Protein AF-A0A612SIB1-F1 (afdb_monomer)

Radius of gyration: 14.33 Å; Cα contacts (8 Å, |Δi|>4): 135; chains: 1; bounding box: 34×28×40 Å

Sequence (89 aa):
MNNIKMITLFHPHDKTPFMICIVSKVEDTEHGLKLTLENGNNICVNNYSHYLLSDSVSRCDKDRLKNIYIRLVSELTQMSEETIKSQML

Structure (mmCIF, N/CA/C/O backbone):
data_AF-A0A612SIB1-F1
#
_entry.id   AF-A0A612SIB1-F1
#
loop_
_atom_site.group_PDB
_atom_site.id
_atom_site.type_symbol
_atom_site.label_atom_id
_atom_site.label_alt_id
_atom_site.label_comp_id
_atom_site.label_asym_id
_atom_site.label_entity_id
_atom_site.label_seq_id
_atom_site.pdbx_PDB_ins_code
_atom_site.Cartn_x
_atom_site.Cartn_y
_atom_site.Cartn_z
_atom_site.occupancy
_atom_site.B_iso_or_equiv
_atom_site.auth_seq_id
_atom_site.auth_comp_id
_atom_site.auth_asym_id
_atom_site.auth_atom_id
_atom_site.pdbx_PDB_model_num
ATOM 1 N N . MET A 1 1 ? -9.315 -14.644 -8.396 1.00 50.09 1 MET A N 1
ATOM 2 C CA . MET A 1 1 ? -8.616 -14.306 -7.138 1.00 50.09 1 MET A CA 1
ATOM 3 C C . MET A 1 1 ? -8.070 -12.903 -7.321 1.00 50.09 1 MET A C 1
ATOM 5 O O . MET A 1 1 ? -7.369 -12.688 -8.302 1.00 50.09 1 MET A O 1
ATOM 9 N N . ASN A 1 2 ? -8.482 -11.932 -6.506 1.00 61.34 2 ASN A N 1
ATOM 10 C CA . ASN A 1 2 ? -8.006 -10.560 -6.681 1.00 61.34 2 ASN A CA 1
ATOM 11 C C . ASN A 1 2 ? -6.514 -10.516 -6.328 1.00 61.34 2 ASN A C 1
ATOM 13 O O . ASN A 1 2 ? -6.151 -10.844 -5.202 1.00 61.34 2 ASN A O 1
ATOM 17 N N . ASN A 1 3 ? -5.661 -10.114 -7.273 1.00 73.56 3 ASN A N 1
ATOM 18 C CA . ASN A 1 3 ? -4.214 -9.933 -7.078 1.00 73.56 3 ASN A CA 1
ATOM 19 C C . ASN A 1 3 ? -3.908 -8.658 -6.272 1.00 73.56 3 ASN A C 1
ATOM 21 O O . ASN A 1 3 ? -3.017 -7.886 -6.610 1.00 73.56 3 ASN A O 1
ATOM 25 N N . ILE A 1 4 ? -4.681 -8.414 -5.217 1.00 84.56 4 ILE A N 1
ATOM 26 C CA . ILE A 1 4 ? -4.470 -7.283 -4.328 1.00 84.56 4 ILE A CA 1
ATOM 27 C C . ILE A 1 4 ? -3.249 -7.596 -3.470 1.00 84.56 4 ILE A C 1
ATOM 29 O O . ILE A 1 4 ? -3.196 -8.643 -2.829 1.00 84.56 4 ILE A O 1
ATOM 33 N N . LYS A 1 5 ? -2.268 -6.701 -3.472 1.00 88.00 5 LYS A N 1
ATOM 34 C CA . LYS A 1 5 ? -0.999 -6.826 -2.756 1.00 88.00 5 LYS A CA 1
ATOM 35 C C . LYS A 1 5 ? -0.714 -5.549 -1.979 1.00 88.00 5 LYS A C 1
ATOM 37 O O . LYS A 1 5 ? -1.253 -4.490 -2.288 1.00 88.00 5 LYS A O 1
ATOM 42 N N . MET A 1 6 ? 0.132 -5.645 -0.967 1.00 88.62 6 MET A N 1
ATOM 43 C CA . MET A 1 6 ? 0.693 -4.496 -0.277 1.00 88.62 6 MET A CA 1
ATOM 44 C C . MET A 1 6 ? 2.002 -4.130 -0.963 1.00 88.62 6 MET A C 1
ATOM 46 O O . MET A 1 6 ? 2.826 -5.007 -1.219 1.00 88.62 6 MET A O 1
ATOM 50 N N . ILE A 1 7 ? 2.197 -2.849 -1.244 1.00 90.00 7 ILE A N 1
ATOM 51 C CA . ILE A 1 7 ? 3.477 -2.314 -1.690 1.00 90.00 7 ILE A CA 1
ATOM 52 C C . ILE A 1 7 ? 4.017 -1.340 -0.647 1.00 90.00 7 ILE A C 1
ATOM 54 O O . ILE A 1 7 ? 3.280 -0.500 -0.130 1.00 90.00 7 ILE A O 1
ATOM 58 N N . THR A 1 8 ? 5.309 -1.457 -0.363 1.00 90.69 8 THR A N 1
ATOM 59 C CA . THR A 1 8 ? 6.070 -0.548 0.493 1.00 90.69 8 THR A CA 1
ATOM 60 C C . THR A 1 8 ? 7.150 0.115 -0.345 1.00 90.69 8 THR A C 1
ATOM 62 O O . THR A 1 8 ? 7.998 -0.579 -0.900 1.00 90.69 8 THR A O 1
ATOM 65 N N . LEU A 1 9 ? 7.126 1.441 -0.432 1.00 92.12 9 LEU A N 1
ATOM 66 C CA . LEU A 1 9 ? 8.071 2.258 -1.189 1.00 92.12 9 LEU A CA 1
ATOM 67 C C . LEU A 1 9 ? 9.041 2.979 -0.253 1.00 92.12 9 LEU A C 1
ATOM 69 O O . LEU A 1 9 ? 8.640 3.555 0.765 1.00 92.12 9 LEU A O 1
ATOM 73 N N . PHE A 1 10 ? 10.313 2.989 -0.648 1.00 90.12 10 PHE A N 1
ATOM 74 C CA . PHE A 1 10 ? 11.409 3.597 0.102 1.00 90.12 10 PHE A CA 1
ATOM 75 C C . PHE A 1 10 ? 11.989 4.797 -0.638 1.00 90.12 10 PHE A C 1
ATOM 77 O O . PHE A 1 10 ? 12.132 4.792 -1.868 1.00 90.12 10 PHE A O 1
ATOM 84 N N . HIS A 1 11 ? 12.317 5.840 0.123 1.00 86.81 11 HIS A N 1
ATOM 85 C CA . HIS A 1 11 ? 12.873 7.061 -0.441 1.00 86.81 11 HIS A CA 1
ATOM 86 C C . HIS A 1 11 ? 14.301 6.779 -0.948 1.00 86.81 11 HIS A C 1
ATOM 88 O O . HIS A 1 11 ? 14.991 5.925 -0.388 1.00 86.81 11 HIS A O 1
ATOM 94 N N . PRO A 1 12 ? 14.799 7.464 -1.993 1.00 81.25 12 PRO A N 1
ATOM 95 C CA . PRO A 1 12 ? 16.131 7.186 -2.531 1.00 81.25 12 PRO A CA 1
ATOM 96 C C . PRO A 1 12 ? 17.285 7.283 -1.529 1.00 81.25 12 PRO A C 1
ATOM 98 O O . PRO A 1 12 ? 18.287 6.585 -1.662 1.00 81.25 12 PRO A O 1
ATOM 101 N N . HIS A 1 13 ? 17.129 8.131 -0.515 1.00 81.69 13 HIS A N 1
ATOM 102 C CA . HIS A 1 13 ? 18.176 8.453 0.458 1.00 81.69 13 HIS A CA 1
ATOM 103 C C . HIS A 1 13 ? 17.833 8.045 1.893 1.00 81.69 13 HIS A C 1
ATOM 105 O O . HIS A 1 13 ? 18.582 8.374 2.809 1.00 81.69 13 HIS A O 1
ATOM 111 N N . ASP A 1 14 ? 16.715 7.348 2.098 1.00 77.81 14 ASP A N 1
ATOM 112 C CA . ASP A 1 14 ? 16.264 6.936 3.425 1.00 77.81 14 ASP A CA 1
ATOM 113 C C . ASP A 1 14 ? 15.898 5.449 3.414 1.00 77.81 14 ASP A C 1
ATOM 115 O O . ASP A 1 14 ? 15.350 4.924 2.445 1.00 77.81 14 ASP A O 1
ATOM 119 N N . LYS A 1 15 ? 16.208 4.762 4.511 1.00 78.00 15 LYS A N 1
ATOM 120 C CA . LYS A 1 15 ? 15.774 3.379 4.745 1.00 78.00 15 LYS A CA 1
ATOM 121 C C . LYS A 1 15 ? 14.344 3.317 5.282 1.00 78.00 15 LYS A C 1
ATOM 123 O O . LYS A 1 15 ? 13.791 2.228 5.411 1.00 78.00 15 LYS A O 1
ATOM 128 N N . THR A 1 16 ? 13.754 4.462 5.603 1.00 81.06 16 THR A N 1
ATOM 129 C CA . THR A 1 16 ? 12.396 4.574 6.121 1.00 81.06 16 THR A CA 1
ATOM 130 C C . THR A 1 16 ? 11.379 4.483 4.977 1.00 81.06 16 THR A C 1
ATOM 132 O O . THR A 1 16 ? 11.513 5.198 3.976 1.00 81.06 16 THR A O 1
ATOM 135 N N . PRO A 1 17 ? 10.349 3.621 5.091 1.00 83.56 17 PRO A N 1
ATOM 136 C CA . PRO A 1 17 ? 9.221 3.633 4.169 1.00 83.56 17 PRO A CA 1
ATOM 137 C C . PRO A 1 17 ? 8.558 5.009 4.140 1.00 83.56 17 PRO A C 1
ATOM 139 O O . PRO A 1 17 ? 8.209 5.537 5.193 1.00 83.56 17 PRO A O 1
ATOM 142 N N . PHE A 1 18 ? 8.325 5.568 2.953 1.00 85.31 18 PHE A N 1
ATOM 143 C CA . PHE A 1 18 ? 7.564 6.820 2.824 1.00 85.31 18 PHE A CA 1
ATOM 144 C C . PHE A 1 18 ? 6.127 6.586 2.348 1.00 85.31 18 PHE A C 1
ATOM 146 O O . PHE A 1 18 ? 5.265 7.441 2.538 1.00 85.31 18 PHE A O 1
ATOM 153 N N . MET A 1 19 ? 5.852 5.431 1.735 1.00 86.94 19 MET A N 1
ATOM 154 C CA . MET A 1 19 ? 4.509 5.044 1.317 1.00 86.94 19 MET A CA 1
ATOM 155 C C . MET A 1 19 ? 4.313 3.541 1.499 1.00 86.94 19 MET A C 1
ATOM 157 O O . MET A 1 19 ? 5.121 2.740 1.037 1.00 86.94 19 MET A O 1
ATOM 161 N N . ILE A 1 20 ? 3.216 3.165 2.153 1.00 87.50 20 ILE A N 1
ATOM 162 C CA . ILE A 1 20 ? 2.734 1.786 2.245 1.00 87.50 20 ILE A CA 1
ATOM 163 C C . ILE A 1 20 ? 1.280 1.805 1.787 1.00 87.50 20 ILE A C 1
ATOM 165 O O . ILE A 1 20 ? 0.469 2.527 2.367 1.00 87.50 20 ILE A O 1
ATOM 169 N N . CYS A 1 21 ? 0.936 1.056 0.741 1.00 85.38 21 CYS 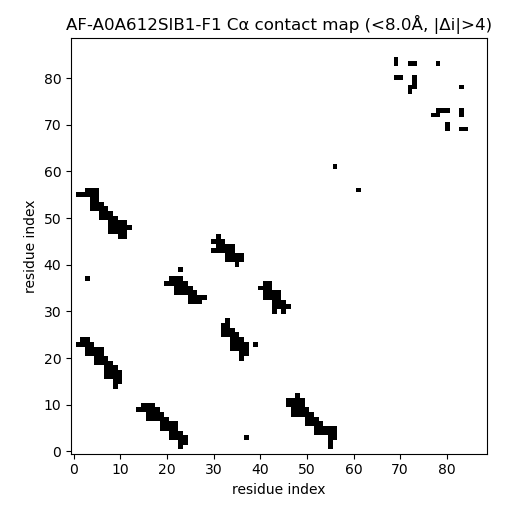A N 1
ATOM 170 C CA . CYS A 1 21 ? -0.428 1.048 0.219 1.00 85.38 21 CYS A CA 1
ATOM 171 C C . CYS A 1 21 ? -0.849 -0.307 -0.352 1.00 85.38 21 CYS A C 1
ATOM 173 O O . CYS A 1 21 ? -0.038 -1.196 -0.607 1.00 85.38 21 CYS A O 1
ATOM 175 N N . ILE A 1 22 ? -2.162 -0.465 -0.517 1.00 88.31 22 ILE A N 1
ATOM 176 C CA . ILE A 1 22 ? -2.777 -1.646 -1.114 1.00 88.31 22 ILE A CA 1
ATOM 177 C C . ILE A 1 22 ? -3.015 -1.369 -2.597 1.00 88.31 22 ILE A C 1
ATOM 179 O O . ILE A 1 22 ? -3.719 -0.424 -2.960 1.00 88.31 22 ILE A O 1
ATOM 183 N N . VAL A 1 23 ? -2.461 -2.227 -3.445 1.00 91.00 23 VAL A N 1
ATOM 184 C CA . VAL A 1 23 ? -2.499 -2.105 -4.901 1.00 91.00 23 VAL A CA 1
ATOM 185 C C . VAL A 1 23 ? -3.094 -3.354 -5.529 1.00 91.00 23 VAL A C 1
ATOM 187 O O . VAL A 1 23 ? -2.849 -4.473 -5.089 1.00 91.00 23 VAL A O 1
ATOM 190 N N . SER A 1 24 ? -3.893 -3.166 -6.570 1.00 91.56 24 SER A N 1
ATOM 191 C CA . SER A 1 24 ? -4.408 -4.237 -7.425 1.00 91.56 24 SER A CA 1
ATOM 192 C C . SER A 1 24 ? -3.487 -4.514 -8.616 1.00 91.56 24 SER A C 1
ATOM 194 O O . SER A 1 24 ? -3.507 -5.615 -9.168 1.00 91.56 24 SER A O 1
ATOM 196 N N . LYS A 1 25 ? -2.666 -3.528 -9.004 1.00 92.25 25 LYS A N 1
ATOM 197 C CA . LYS A 1 25 ? -1.702 -3.630 -10.101 1.00 92.25 25 LYS A CA 1
ATOM 198 C C . LYS A 1 25 ? -0.496 -2.726 -9.854 1.00 92.25 25 LYS A C 1
ATOM 200 O O . LYS A 1 25 ? -0.638 -1.627 -9.321 1.00 92.25 25 LYS A O 1
ATOM 205 N N . VAL A 1 26 ? 0.668 -3.195 -10.287 1.00 92.38 26 VAL A N 1
ATOM 206 C CA . VAL A 1 26 ? 1.929 -2.450 -10.315 1.00 92.38 26 VAL A CA 1
ATOM 207 C C . VAL A 1 26 ? 2.472 -2.542 -11.736 1.00 92.38 26 VAL A C 1
ATOM 209 O O . VAL A 1 26 ? 2.552 -3.642 -12.283 1.00 92.38 26 VAL A O 1
ATOM 212 N N . GLU A 1 27 ? 2.782 -1.404 -12.346 1.00 94.19 27 GLU A N 1
ATOM 213 C CA . GLU A 1 27 ? 3.310 -1.312 -13.707 1.00 94.19 27 GLU A CA 1
ATOM 214 C C . GLU A 1 27 ? 4.544 -0.407 -13.716 1.00 94.19 27 GLU A C 1
ATOM 216 O O . GLU A 1 27 ? 4.465 0.752 -13.305 1.00 94.19 27 GLU A O 1
ATOM 221 N N . ASP A 1 28 ? 5.671 -0.915 -14.213 1.00 91.69 28 ASP A N 1
ATOM 222 C CA . ASP A 1 28 ? 6.828 -0.080 -14.524 1.00 91.69 28 ASP A CA 1
ATOM 223 C C . ASP A 1 28 ? 6.564 0.691 -15.819 1.00 91.69 28 ASP A C 1
ATOM 225 O O . ASP A 1 28 ? 6.189 0.123 -16.848 1.00 91.69 28 ASP A O 1
ATOM 229 N N . THR A 1 29 ? 6.738 2.005 -15.762 1.00 91.94 29 THR A N 1
ATOM 230 C CA . THR A 1 29 ? 6.579 2.915 -16.897 1.00 91.94 29 THR A CA 1
ATOM 231 C C . THR A 1 29 ? 7.863 3.708 -17.097 1.00 91.94 29 THR A C 1
ATOM 233 O O . THR A 1 29 ? 8.684 3.824 -16.189 1.00 91.94 29 THR A O 1
ATOM 236 N N . GLU A 1 30 ? 8.019 4.325 -18.267 1.00 90.62 30 GLU A N 1
ATOM 237 C CA . GLU A 1 30 ? 9.164 5.203 -18.550 1.00 90.62 30 GLU A CA 1
ATOM 238 C C . GLU A 1 30 ? 9.275 6.390 -17.567 1.00 90.62 30 GLU A C 1
ATOM 240 O O . GLU A 1 30 ? 10.359 6.923 -17.352 1.00 90.62 30 GLU A O 1
ATOM 245 N N . HIS A 1 31 ? 8.164 6.767 -16.924 1.00 85.06 31 HIS A N 1
ATOM 246 C CA . HIS A 1 31 ? 8.078 7.870 -15.966 1.00 85.06 31 HIS A CA 1
ATOM 247 C C . HIS A 1 31 ? 8.149 7.411 -14.499 1.00 85.06 31 HIS A C 1
ATOM 249 O O . HIS A 1 31 ? 7.970 8.232 -13.601 1.00 85.06 31 HIS A O 1
ATOM 255 N N . GLY A 1 32 ? 8.374 6.120 -14.236 1.00 90.69 32 GLY A N 1
ATOM 256 C CA . GLY A 1 32 ? 8.396 5.538 -12.893 1.00 90.69 32 GLY A CA 1
ATOM 257 C C . GLY A 1 32 ? 7.320 4.474 -12.680 1.00 90.69 32 GLY A C 1
ATOM 258 O O . GLY A 1 32 ? 6.845 3.841 -13.620 1.00 90.69 32 GLY A O 1
ATOM 259 N N . LEU A 1 33 ? 6.930 4.264 -11.427 1.00 94.00 33 LEU A N 1
ATOM 260 C CA . LEU A 1 33 ? 6.021 3.201 -11.021 1.00 94.00 33 LEU A CA 1
ATOM 261 C C . LEU A 1 33 ? 4.570 3.682 -11.042 1.00 94.00 33 LEU A C 1
ATOM 263 O O . LEU A 1 33 ? 4.200 4.597 -10.304 1.00 94.00 33 LEU A O 1
ATOM 267 N N . LYS A 1 34 ? 3.728 3.045 -11.851 1.00 95.31 34 LYS A N 1
ATOM 268 C CA . LYS A 1 34 ? 2.284 3.267 -11.844 1.00 95.31 34 LYS A CA 1
ATOM 269 C C . LYS A 1 34 ? 1.610 2.215 -10.968 1.00 95.31 34 LYS A C 1
ATOM 271 O O . LYS A 1 34 ? 1.713 1.013 -11.203 1.00 95.31 34 LYS A O 1
ATOM 276 N N . LEU A 1 35 ? 0.893 2.689 -9.960 1.00 94.19 35 LEU A N 1
ATOM 277 C CA . LEU A 1 35 ? 0.174 1.888 -8.983 1.00 94.19 35 LEU A CA 1
ATOM 278 C C . LEU A 1 35 ? -1.324 2.045 -9.203 1.00 94.19 35 LEU A C 1
ATOM 280 O O . LEU A 1 35 ? -1.847 3.152 -9.084 1.00 94.19 35 LEU A O 1
ATOM 284 N N . THR A 1 36 ? -2.022 0.947 -9.474 1.00 94.56 36 THR A N 1
ATOM 285 C CA . THR A 1 36 ? -3.487 0.925 -9.428 1.00 94.56 36 THR A CA 1
ATOM 286 C C . THR A 1 36 ? -3.910 0.498 -8.033 1.00 94.56 36 THR A C 1
ATOM 288 O O . THR A 1 36 ? -3.601 -0.609 -7.589 1.00 94.56 36 THR A O 1
ATOM 291 N N . LEU A 1 37 ? -4.608 1.378 -7.326 1.00 90.44 37 LEU A N 1
ATOM 292 C CA . LEU A 1 37 ? -5.151 1.123 -5.998 1.00 90.44 37 LEU A CA 1
ATOM 293 C C . LEU A 1 37 ? -6.307 0.117 -6.059 1.00 90.44 37 LEU A C 1
ATOM 295 O O . LEU A 1 37 ? -6.842 -0.199 -7.123 1.00 90.44 37 LEU A O 1
ATOM 299 N N . GLU A 1 38 ? -6.729 -0.385 -4.899 1.00 84.75 38 GLU A N 1
ATOM 300 C CA . GLU A 1 38 ? -7.892 -1.277 -4.825 1.00 84.75 38 GLU A CA 1
ATOM 301 C C . GLU A 1 38 ? -9.180 -0.628 -5.365 1.00 84.75 38 GLU A C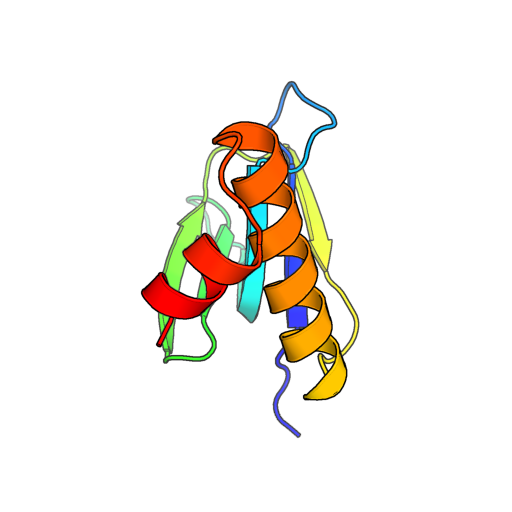 1
ATOM 303 O O . GLU A 1 38 ? -9.988 -1.298 -6.001 1.00 84.75 38 GLU A O 1
ATOM 308 N N . ASN A 1 39 ? -9.359 0.677 -5.161 1.00 86.12 39 ASN A N 1
ATOM 309 C CA . ASN A 1 39 ? -10.531 1.415 -5.641 1.00 86.12 39 ASN A CA 1
ATOM 310 C C . ASN A 1 39 ? -10.474 1.774 -7.141 1.00 86.12 39 ASN A C 1
ATOM 312 O O . ASN A 1 39 ? -11.346 2.489 -7.623 1.00 86.12 39 ASN A O 1
ATOM 316 N N . GLY A 1 40 ? -9.454 1.311 -7.873 1.00 89.06 40 GLY A N 1
ATOM 317 C CA . GLY A 1 40 ? -9.269 1.579 -9.302 1.00 89.06 40 GLY A CA 1
ATOM 318 C C . GLY A 1 40 ? -8.569 2.903 -9.628 1.00 89.06 40 GLY A C 1
ATOM 319 O O . GLY A 1 40 ? -8.213 3.123 -10.787 1.00 89.06 40 GLY A O 1
ATOM 320 N N . ASN A 1 41 ? -8.315 3.763 -8.636 1.00 93.12 41 ASN A N 1
ATOM 321 C CA . ASN A 1 41 ? -7.538 4.985 -8.843 1.00 93.12 41 ASN A CA 1
ATOM 322 C C . ASN A 1 41 ? -6.070 4.657 -9.125 1.00 93.12 41 ASN A C 1
ATOM 324 O O . ASN A 1 41 ? -5.543 3.656 -8.642 1.00 93.12 41 ASN A O 1
ATOM 328 N N . ASN A 1 42 ? -5.395 5.530 -9.873 1.00 93.81 42 ASN A N 1
ATOM 329 C CA . ASN A 1 42 ? -3.987 5.360 -10.217 1.00 93.81 42 ASN A CA 1
ATOM 330 C C . ASN A 1 42 ? -3.120 6.430 -9.550 1.00 93.81 42 ASN A C 1
ATOM 332 O O . ASN A 1 42 ? -3.493 7.601 -9.523 1.00 93.81 42 ASN A O 1
ATOM 336 N N . ILE A 1 43 ? -1.950 6.023 -9.064 1.00 92.94 43 ILE A N 1
ATOM 337 C CA . ILE A 1 43 ? -0.894 6.905 -8.560 1.00 92.94 43 ILE A CA 1
ATOM 338 C C . ILE A 1 43 ? 0.382 6.609 -9.348 1.00 92.94 43 ILE A C 1
ATOM 340 O O . ILE A 1 43 ? 0.716 5.445 -9.556 1.00 92.94 43 ILE A O 1
ATOM 344 N N . CYS A 1 44 ? 1.104 7.647 -9.763 1.00 93.00 44 CYS A N 1
ATOM 345 C CA . CYS A 1 44 ? 2.420 7.512 -10.385 1.00 93.00 44 CYS A CA 1
ATOM 346 C C . CYS A 1 44 ? 3.503 7.984 -9.409 1.00 93.00 44 CYS A C 1
ATOM 348 O O . CYS A 1 44 ? 3.402 9.081 -8.860 1.00 93.00 44 CYS A O 1
ATOM 350 N N . VAL A 1 45 ? 4.533 7.165 -9.202 1.00 90.88 45 VAL A N 1
ATOM 351 C CA . VAL A 1 45 ? 5.644 7.428 -8.280 1.00 90.88 45 VAL A CA 1
ATOM 352 C C . VAL A 1 45 ? 6.962 7.342 -9.042 1.00 90.88 45 VAL A C 1
ATOM 354 O O . VAL A 1 45 ? 7.319 6.289 -9.557 1.00 90.88 45 VAL A O 1
ATOM 357 N N . ASN A 1 46 ? 7.703 8.445 -9.097 1.00 90.00 46 ASN A N 1
ATOM 358 C CA . ASN A 1 46 ? 8.946 8.556 -9.869 1.00 90.00 46 ASN A CA 1
ATOM 359 C C . ASN A 1 46 ? 10.209 8.727 -9.008 1.00 90.00 46 ASN A C 1
ATOM 361 O O . ASN A 1 46 ? 11.306 8.468 -9.486 1.00 90.00 46 ASN A O 1
ATOM 365 N N . ASN A 1 47 ? 10.069 9.123 -7.742 1.00 86.69 47 ASN A N 1
ATOM 366 C CA . ASN A 1 47 ? 11.185 9.391 -6.835 1.00 86.69 47 ASN A CA 1
ATOM 367 C C . ASN A 1 47 ? 11.274 8.332 -5.723 1.00 86.69 47 ASN A C 1
ATOM 369 O O . ASN A 1 47 ? 11.027 8.618 -4.552 1.00 86.69 47 ASN A O 1
ATOM 373 N N . TYR A 1 48 ? 11.577 7.089 -6.097 1.00 89.75 48 TYR A N 1
ATOM 374 C CA . TYR A 1 48 ? 11.761 5.966 -5.171 1.00 89.75 48 TYR A CA 1
ATOM 375 C C . TYR A 1 48 ? 13.076 5.233 -5.483 1.00 89.75 48 TYR A C 1
ATOM 377 O O . TYR A 1 48 ? 13.532 5.260 -6.624 1.00 89.75 48 TYR A O 1
ATOM 385 N N . SER A 1 49 ? 13.709 4.597 -4.489 1.00 89.25 49 SER A N 1
ATOM 386 C CA . SER A 1 49 ? 14.878 3.727 -4.745 1.00 89.25 49 SER A CA 1
ATOM 387 C C . SER A 1 49 ? 14.464 2.301 -5.068 1.00 89.25 49 SER A C 1
ATOM 389 O O . SER A 1 49 ? 14.935 1.705 -6.029 1.00 89.25 49 SER A O 1
ATOM 391 N N . HIS A 1 50 ? 13.625 1.731 -4.211 1.00 89.88 50 HIS A N 1
ATOM 392 C CA . HIS A 1 50 ? 13.178 0.352 -4.298 1.00 89.88 50 HIS A CA 1
ATOM 393 C C . HIS A 1 50 ? 11.812 0.200 -3.634 1.00 89.88 50 HIS A C 1
ATOM 395 O O . HIS A 1 50 ? 11.361 1.070 -2.879 1.00 89.88 50 HIS A O 1
ATOM 401 N N . TYR A 1 51 ? 11.156 -0.920 -3.926 1.00 91.62 51 TYR A N 1
ATOM 402 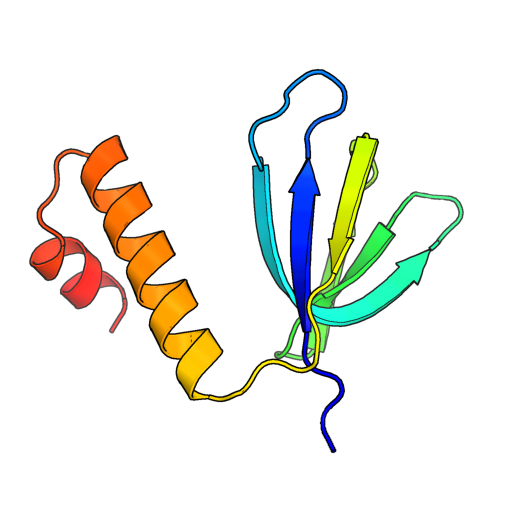C CA . TYR A 1 51 ? 9.907 -1.299 -3.290 1.00 91.62 51 TYR A CA 1
ATOM 403 C C . TYR A 1 51 ? 9.921 -2.761 -2.858 1.00 91.62 51 TYR A C 1
ATOM 405 O O . TYR A 1 51 ? 10.622 -3.595 -3.430 1.00 91.62 51 TYR A O 1
ATOM 413 N N . LEU A 1 52 ? 9.111 -3.065 -1.849 1.00 90.06 52 LEU A N 1
ATOM 414 C CA . LEU A 1 52 ? 8.781 -4.425 -1.443 1.00 90.06 52 LEU A CA 1
ATOM 415 C C . LEU A 1 52 ? 7.313 -4.679 -1.762 1.00 90.06 52 LEU A C 1
ATOM 417 O O . LEU A 1 52 ? 6.458 -3.864 -1.420 1.00 90.06 52 LEU A O 1
ATOM 421 N N . LEU A 1 53 ? 7.029 -5.805 -2.410 1.00 89.50 53 LEU A N 1
ATOM 422 C CA . LEU A 1 53 ? 5.676 -6.230 -2.741 1.00 89.50 53 LEU A CA 1
ATOM 423 C C . LEU A 1 53 ? 5.343 -7.488 -1.940 1.00 89.50 53 LEU A C 1
ATOM 425 O O . LEU A 1 53 ? 6.098 -8.458 -1.975 1.00 89.50 53 LEU A O 1
ATOM 429 N N . SER A 1 54 ? 4.227 -7.476 -1.218 1.00 85.25 54 SER A N 1
ATOM 430 C CA . SER A 1 54 ? 3.773 -8.643 -0.467 1.00 85.25 54 SER A CA 1
ATOM 431 C C . SER A 1 54 ? 3.171 -9.711 -1.381 1.00 85.25 54 SER A C 1
ATOM 433 O O . SER A 1 54 ? 2.802 -9.459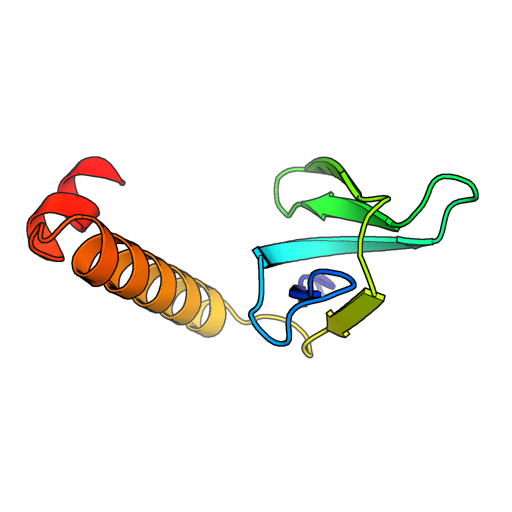 -2.535 1.00 85.25 54 SER A O 1
ATOM 435 N N . ASP A 1 55 ? 2.952 -10.892 -0.810 1.00 82.00 55 ASP A N 1
ATOM 436 C CA . ASP A 1 55 ? 1.972 -11.838 -1.339 1.00 82.00 55 ASP A CA 1
ATOM 437 C C . ASP A 1 55 ? 0.548 -11.258 -1.284 1.00 82.00 55 ASP A C 1
ATOM 439 O O . ASP A 1 55 ? 0.319 -10.146 -0.794 1.00 82.00 55 ASP A O 1
ATOM 443 N N . SER A 1 56 ? -0.426 -11.983 -1.841 1.00 79.19 56 SER A N 1
ATOM 444 C CA . SER A 1 56 ? -1.816 -11.524 -1.889 1.00 79.19 56 SER A CA 1
ATOM 445 C C . SER A 1 56 ? -2.340 -11.160 -0.496 1.00 79.19 56 SER A C 1
ATOM 447 O O . SER A 1 56 ? -2.269 -11.969 0.427 1.00 79.19 56 SER A O 1
ATOM 449 N N . VAL A 1 57 ? -2.905 -9.964 -0.369 1.00 72.81 57 VAL A N 1
ATOM 450 C CA . VAL A 1 57 ? -3.432 -9.406 0.878 1.00 72.81 57 VAL A CA 1
ATOM 451 C C . VAL A 1 57 ? -4.777 -10.049 1.191 1.00 72.81 57 VAL A C 1
ATOM 453 O O . VAL A 1 57 ? -5.737 -9.937 0.423 1.00 72.81 57 VAL A O 1
ATOM 456 N N . 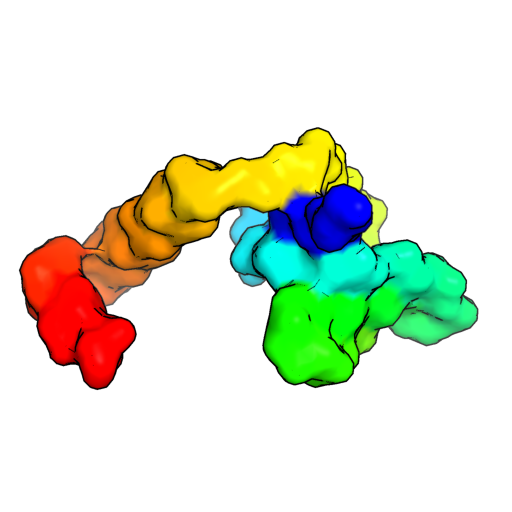SER A 1 58 ? -4.866 -10.702 2.347 1.00 73.25 58 SER A N 1
ATOM 457 C CA . SER A 1 58 ? -6.139 -11.156 2.901 1.00 73.25 58 SER A CA 1
ATOM 458 C C . SER A 1 58 ? -6.900 -9.991 3.545 1.00 73.25 58 SER A C 1
ATOM 460 O O . SER A 1 58 ? -6.344 -8.931 3.829 1.00 73.25 58 SER A O 1
ATOM 462 N N . ARG A 1 59 ? -8.190 -10.179 3.851 1.00 68.00 59 ARG A N 1
ATOM 463 C CA . ARG A 1 59 ? -8.957 -9.179 4.618 1.00 68.00 59 ARG A CA 1
ATOM 464 C C . ARG A 1 59 ? -8.316 -8.888 5.985 1.00 68.00 59 ARG A C 1
ATOM 466 O O . ARG A 1 59 ? -8.293 -7.736 6.397 1.00 68.00 59 ARG A O 1
ATOM 473 N N . CYS A 1 60 ? -7.735 -9.905 6.625 1.00 66.56 60 CYS A N 1
ATOM 474 C CA . CYS A 1 60 ? -7.012 -9.768 7.891 1.00 66.56 60 CYS A CA 1
ATOM 475 C C . CYS A 1 60 ? -5.791 -8.841 7.752 1.00 66.56 60 CYS A C 1
ATOM 477 O O . CYS A 1 60 ? -5.520 -8.019 8.625 1.00 66.56 60 CYS A O 1
ATOM 479 N N . ASP A 1 61 ? -5.093 -8.897 6.616 1.00 71.94 61 ASP A N 1
ATOM 480 C CA . ASP A 1 61 ? -3.944 -8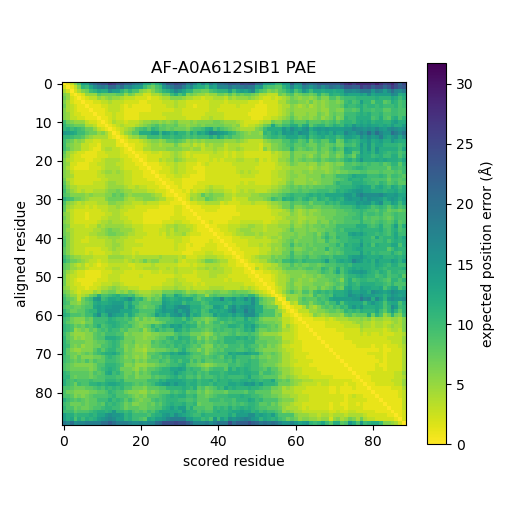.027 6.348 1.00 71.94 61 ASP A CA 1
ATOM 481 C C . ASP A 1 61 ? -4.351 -6.557 6.165 1.00 71.94 61 ASP A C 1
ATOM 483 O O . ASP A 1 61 ? -3.577 -5.661 6.504 1.00 71.94 61 ASP A O 1
ATOM 487 N N . LYS A 1 62 ? -5.588 -6.288 5.721 1.00 75.94 62 LYS A N 1
ATOM 488 C CA . LYS A 1 62 ? -6.126 -4.920 5.648 1.00 75.94 62 LYS A CA 1
ATOM 489 C C . LYS A 1 62 ? -6.369 -4.313 7.025 1.00 75.94 62 LYS A C 1
ATOM 491 O O . LYS A 1 62 ? -5.991 -3.167 7.254 1.00 75.94 62 LYS A O 1
ATOM 496 N N . ASP A 1 63 ? -6.964 -5.071 7.945 1.00 81.88 63 ASP A N 1
ATOM 497 C CA . ASP A 1 63 ? -7.198 -4.598 9.314 1.00 81.88 63 ASP A CA 1
ATOM 498 C C . ASP A 1 63 ? -5.870 -4.386 10.052 1.00 81.88 63 ASP A C 1
ATOM 500 O O . ASP A 1 63 ? -5.692 -3.391 10.757 1.00 81.88 63 ASP A O 1
ATOM 504 N N . ARG A 1 64 ? -4.884 -5.264 9.817 1.00 79.94 64 ARG A N 1
ATOM 505 C CA . ARG A 1 64 ? -3.513 -5.083 10.319 1.00 79.94 64 ARG A CA 1
ATOM 506 C C . ARG A 1 64 ? -2.879 -3.797 9.793 1.00 79.94 64 ARG A C 1
ATOM 508 O O . ARG A 1 64 ? -2.310 -3.052 10.584 1.00 79.94 64 ARG A O 1
ATOM 515 N N . LEU A 1 65 ? -3.005 -3.510 8.497 1.00 79.38 65 LEU A N 1
ATOM 516 C CA . LEU A 1 65 ? -2.526 -2.256 7.909 1.00 79.38 65 LEU A CA 1
ATOM 517 C C . LEU A 1 65 ? -3.219 -1.034 8.506 1.00 79.38 65 LEU A C 1
ATOM 519 O O . LEU A 1 65 ? -2.547 -0.066 8.857 1.00 79.38 65 LEU A O 1
ATOM 523 N N . LYS A 1 66 ? -4.545 -1.090 8.661 1.00 83.75 66 LYS A N 1
ATOM 524 C CA . LYS A 1 66 ? -5.311 -0.017 9.298 1.00 83.75 66 LYS A CA 1
ATOM 525 C C . LYS A 1 66 ? -4.793 0.246 10.714 1.00 83.75 66 LYS A C 1
ATOM 527 O O . LYS A 1 66 ? -4.568 1.397 11.066 1.00 83.75 66 LYS A O 1
ATOM 532 N N . ASN A 1 67 ? -4.521 -0.804 11.487 1.00 87.50 67 ASN A N 1
ATOM 533 C CA . ASN A 1 67 ? -3.969 -0.681 12.836 1.00 87.50 67 ASN A CA 1
ATOM 534 C C . ASN A 1 67 ? -2.539 -0.117 12.850 1.00 87.50 67 ASN A C 1
ATOM 536 O O . ASN A 1 67 ? -2.243 0.732 13.684 1.00 87.50 67 ASN A O 1
ATOM 540 N N . ILE A 1 68 ? -1.669 -0.533 11.921 1.00 84.56 68 ILE A N 1
ATOM 541 C CA . ILE A 1 68 ? -0.316 0.038 11.780 1.00 84.56 68 ILE A CA 1
ATOM 542 C C . ILE A 1 68 ? -0.402 1.532 11.459 1.00 84.56 68 ILE A C 1
ATOM 544 O O . ILE A 1 68 ? 0.297 2.328 12.077 1.00 84.56 68 ILE A O 1
ATOM 548 N N . TYR A 1 69 ? -1.280 1.918 10.531 1.00 85.31 69 TYR A N 1
ATOM 549 C CA . TYR A 1 69 ? -1.500 3.319 10.183 1.00 85.31 69 TYR A CA 1
ATOM 550 C C . TYR A 1 69 ? -2.022 4.128 11.376 1.00 85.31 69 TYR A C 1
ATOM 552 O O . TYR A 1 69 ? -1.470 5.180 11.681 1.00 85.31 69 TYR A O 1
ATOM 560 N N . ILE A 1 70 ? -3.038 3.622 12.086 1.00 90.44 70 ILE A N 1
ATOM 561 C CA . ILE A 1 70 ? -3.580 4.279 13.283 1.00 90.44 70 ILE A CA 1
ATOM 562 C C . ILE A 1 70 ? -2.479 4.491 14.323 1.00 90.44 70 ILE A C 1
ATOM 564 O O . ILE A 1 70 ? -2.346 5.591 14.852 1.00 90.44 70 ILE A O 1
ATOM 568 N N . ARG A 1 71 ? -1.666 3.462 14.580 1.00 91.44 71 ARG A N 1
ATOM 569 C CA . ARG A 1 71 ? -0.559 3.544 15.530 1.00 91.44 71 ARG A CA 1
ATOM 570 C C . ARG A 1 71 ? 0.497 4.561 15.095 1.00 91.44 71 ARG A C 1
ATOM 572 O O . ARG A 1 71 ? 0.895 5.389 15.902 1.00 91.44 71 ARG A O 1
ATOM 579 N N . LEU A 1 72 ? 0.893 4.555 13.821 1.00 86.38 72 LEU A N 1
ATOM 580 C CA . LEU A 1 72 ? 1.839 5.530 13.271 1.00 86.38 72 LEU A CA 1
ATOM 581 C C . LEU A 1 72 ? 1.332 6.968 13.450 1.00 86.38 72 LEU A C 1
ATOM 583 O O . LEU A 1 72 ? 2.060 7.830 13.932 1.00 86.38 72 LEU A O 1
ATOM 587 N N . VAL A 1 73 ? 0.076 7.236 13.084 1.00 87.88 73 VAL A N 1
ATOM 588 C CA . VAL A 1 73 ? -0.522 8.570 13.233 1.00 87.88 73 VAL A CA 1
ATOM 589 C C . VAL A 1 73 ? -0.645 8.951 14.709 1.00 87.88 73 VAL A C 1
ATOM 591 O O . VAL A 1 73 ? -0.399 10.105 15.051 1.00 87.88 73 VAL A O 1
ATOM 594 N N . SER A 1 74 ? -0.967 8.000 15.589 1.00 92.00 74 SER A N 1
ATOM 595 C CA . SER A 1 74 ? -1.035 8.214 17.040 1.00 92.00 74 SER A CA 1
ATOM 596 C C . SER A 1 74 ? 0.316 8.652 17.596 1.00 92.00 74 SER A C 1
ATOM 598 O O . SER A 1 74 ? 0.400 9.674 18.274 1.00 92.00 74 SER A O 1
ATOM 600 N N . GLU A 1 75 ? 1.384 7.947 17.224 1.00 90.94 75 GLU A N 1
ATOM 601 C CA . GLU A 1 75 ? 2.751 8.257 17.646 1.00 90.94 75 GLU A CA 1
ATOM 602 C C . GLU A 1 75 ? 3.224 9.620 17.101 1.00 90.94 75 GLU A C 1
ATOM 604 O O . GLU A 1 75 ? 3.841 10.392 17.834 1.00 90.94 75 GLU A O 1
ATOM 609 N N . LEU A 1 76 ? 2.892 9.962 15.848 1.00 86.69 76 LEU A N 1
ATOM 610 C CA . LEU A 1 76 ? 3.300 11.228 15.221 1.00 86.69 76 LEU A CA 1
ATOM 611 C C . LEU A 1 76 ? 2.526 12.449 15.731 1.00 86.69 76 LEU A C 1
ATOM 613 O O . LEU A 1 76 ? 3.098 13.529 15.866 1.00 86.69 76 LEU A O 1
ATOM 617 N N . THR A 1 77 ? 1.225 12.304 15.979 1.00 91.06 77 THR A N 1
ATOM 618 C CA . THR A 1 77 ? 0.345 13.421 16.371 1.00 91.06 77 THR A CA 1
ATOM 619 C C . THR A 1 77 ? 0.181 13.559 17.882 1.00 91.06 77 THR A C 1
ATOM 621 O O . THR A 1 77 ? -0.376 14.553 18.339 1.00 91.06 77 THR A O 1
ATOM 624 N N . GLN A 1 78 ? 0.646 12.572 18.657 1.00 93.06 78 GLN A N 1
ATOM 625 C CA . GLN A 1 78 ? 0.391 12.437 20.097 1.00 93.06 78 GLN A CA 1
ATOM 626 C C . GLN A 1 78 ? -1.104 12.333 20.451 1.00 93.06 78 GLN A C 1
ATOM 628 O O . GLN A 1 78 ? -1.498 12.537 21.599 1.00 93.06 78 GLN A O 1
ATOM 633 N N . MET A 1 79 ? -1.954 12.002 19.477 1.00 95.75 79 MET A N 1
ATOM 634 C CA . MET A 1 79 ? -3.372 11.722 19.693 1.00 95.75 79 MET A CA 1
ATOM 635 C C . MET A 1 79 ? -3.577 10.255 20.070 1.00 95.75 79 MET A C 1
ATOM 637 O O . MET A 1 79 ? -2.811 9.387 19.651 1.00 95.75 79 MET A O 1
ATOM 641 N N . SER A 1 80 ? -4.639 9.948 20.819 1.00 96.12 80 SER A N 1
ATOM 642 C CA . SER A 1 80 ? -4.970 8.558 21.147 1.00 96.12 80 SER A CA 1
ATOM 643 C C . SER A 1 80 ? -5.430 7.782 19.906 1.00 96.12 80 SER A C 1
ATOM 645 O O . SER A 1 80 ? -6.069 8.344 19.008 1.00 96.12 80 SER A O 1
ATOM 647 N N . GLU A 1 81 ? -5.155 6.475 19.860 1.00 94.69 81 GLU A N 1
ATOM 648 C CA . GLU A 1 81 ? -5.619 5.621 18.762 1.00 94.69 81 GLU A CA 1
ATOM 649 C C . GLU A 1 81 ? -7.148 5.644 18.613 1.00 94.69 81 GLU A C 1
ATOM 651 O O . GLU A 1 81 ? -7.653 5.567 17.496 1.00 94.69 81 GLU A O 1
ATOM 656 N N . GLU A 1 82 ? -7.901 5.750 19.713 1.00 95.06 82 GLU A N 1
ATOM 657 C CA . GLU A 1 82 ? -9.367 5.853 19.698 1.00 95.06 82 GLU A CA 1
ATOM 658 C C . GLU A 1 82 ? -9.834 7.129 18.998 1.00 95.06 82 GLU A C 1
ATOM 660 O O . GLU A 1 82 ? -10.809 7.099 18.247 1.00 95.06 82 GLU A O 1
ATOM 665 N N . THR A 1 83 ? -9.116 8.236 19.206 1.00 94.81 83 THR A N 1
ATOM 666 C CA . THR A 1 83 ? -9.421 9.522 18.567 1.00 94.81 83 THR A CA 1
ATOM 667 C C . THR A 1 83 ? -9.184 9.448 17.061 1.00 94.81 83 THR A C 1
ATOM 669 O O . THR A 1 83 ? -9.978 9.956 16.279 1.00 94.81 83 THR A O 1
ATOM 672 N N . ILE A 1 84 ? -8.127 8.763 16.629 1.00 93.06 84 ILE A N 1
ATOM 673 C CA . ILE A 1 84 ? -7.862 8.560 15.200 1.00 93.06 84 ILE A CA 1
ATOM 674 C C . ILE A 1 84 ? -8.900 7.606 14.602 1.00 93.06 84 ILE A C 1
ATOM 676 O O . ILE A 1 84 ? -9.451 7.877 13.538 1.00 93.06 84 ILE A O 1
ATOM 680 N N . LYS A 1 85 ? -9.232 6.514 15.304 1.00 92.94 85 LYS A N 1
ATOM 681 C CA . LYS A 1 85 ? -10.266 5.556 14.877 1.00 92.94 85 L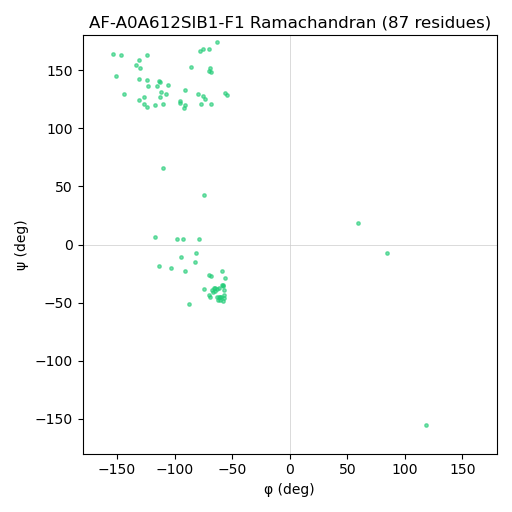YS A CA 1
ATOM 682 C C . LYS A 1 85 ? -11.619 6.237 14.658 1.00 92.94 85 LYS A C 1
ATOM 684 O O . LYS A 1 85 ? -12.288 5.892 13.687 1.00 92.94 85 LYS A O 1
ATOM 689 N N . SER A 1 86 ? -12.007 7.195 15.506 1.00 92.88 86 SER A N 1
ATOM 690 C CA . SER A 1 86 ? -13.283 7.913 15.368 1.00 92.88 86 SER A CA 1
ATOM 691 C C . SER A 1 86 ? -13.328 8.860 14.164 1.00 92.88 86 SER A C 1
ATOM 693 O O . SER A 1 86 ? -14.403 9.080 13.617 1.00 92.88 86 SER A O 1
ATOM 695 N N . GLN A 1 87 ? -12.178 9.366 13.709 1.00 87.56 87 GLN A N 1
ATOM 696 C CA . GLN A 1 87 ? -12.059 10.217 12.516 1.00 87.56 87 GLN A CA 1
ATOM 697 C C . GLN A 1 87 ? -12.005 9.428 11.198 1.00 87.56 87 GLN A C 1
ATOM 699 O O . GLN A 1 87 ? -12.164 10.010 10.129 1.00 87.56 87 GLN A O 1
ATOM 704 N N . MET A 1 88 ? -11.759 8.116 11.258 1.00 83.19 88 MET A N 1
ATOM 705 C CA . MET A 1 88 ? -11.700 7.224 10.091 1.00 83.19 88 MET A CA 1
ATOM 706 C C . MET A 1 88 ? -13.042 6.534 9.768 1.00 83.19 88 MET A C 1
ATOM 708 O O . MET A 1 88 ? -13.052 5.633 8.922 1.00 83.19 88 MET A O 1
ATOM 712 N N . LEU A 1 89 ? -14.123 6.870 10.486 1.00 59.88 89 LEU A N 1
ATOM 713 C CA . LEU A 1 89 ? -15.476 6.323 10.302 1.00 59.88 89 LEU A CA 1
ATOM 714 C C . LEU A 1 89 ? -16.255 7.055 9.206 1.00 59.88 89 LEU A C 1
ATOM 716 O O . LEU A 1 89 ? -16.205 8.303 9.178 1.00 59.88 89 LEU A O 1
#

Solvent-accessible surface area (backbone atoms only — not comparable to full-atom values): 5179 Å² total; per-residue (Å²): 130,81,65,30,21,40,39,39,34,22,38,72,88,44,93,55,72,76,45,75,49,59,26,48,44,78,42,88,47,100,77,30,41,38,35,28,30,75,87,67,53,74,48,79,49,63,82,59,64,53,72,50,74,55,67,72,57,49,76,69,52,51,55,51,48,53,51,51,50,40,49,52,51,18,70,74,69,74,45,55,53,68,63,51,55,65,72,74,109

Nearest PDB structures (foldseek):
  1fmv-assembly1_A  TM=4.805E-01  e=8.997E-01  Dictyostelium discoideum
  1fmw-assembly1_A  TM=4.828E-01  e=1.285E+00  Dictyostelium discoideum
  2y8i-assembly1_X  TM=4.713E-01  e=1.447E+00  Dictyostelium discoideum
  3pnn-assembly1_A  TM=3.286E-01  e=8.479E-01  Porphyromonas gingivalis
  7ohq-assembly1_T  TM=2.650E-01  e=1.013E+00  Saccharomyces cerevisiae S288C

pLDDT: mean 86.36, std 8.42, range [50.09, 96.12]

Organism: Salmonella enterica (NCBI:txid28901)

Foldseek 3Di:
DQQWKWKFFAAQPDPDTPDIAIFSDWDQDPQAIWTQHPVRDIDGDRGTDDMDIGGRDDPVNVVVVVVVVLVVCCVVVVNDSVVVVVVVD

Mean predicted aligned error: 6.76 Å

Secondary structure (DSSP, 8-state):
----EEEEEE-TT-SSEEEEEEEEEEEEETTEEEEEETTS-EEEE-S-SEEEEEEEPPHHHHHHHHHHHHHHHHHHH---HHHHHHHT-

=== Feature glossary ===
Key to the feature types in this reco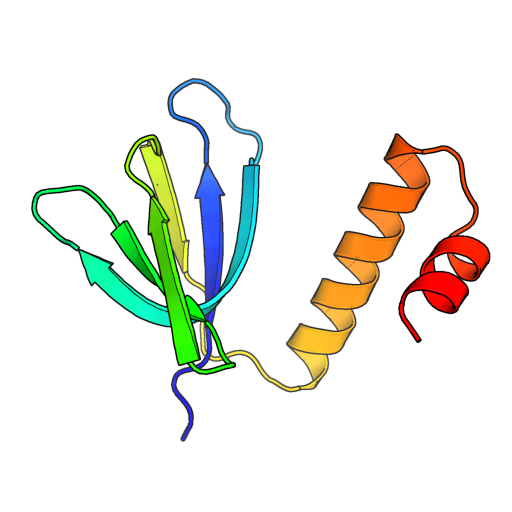rd:

Secondary structure (8-state, DSSP). Secondary structure is the local, repeating backbone conformation. DSSP classifies it into eight states by reading the hydrogen-bond network: three helix types (H, G, I), two β types (E, B), two non-regular types (T, S), and unstructured coil (-).

Backbone torsions (φ/ψ). Backbone dihedral angles. Every residue except chain termini has a φ (preceding-C → N → Cα → C) and a ψ (N → Cα → C → next-N). They are reported in degrees following the IUPAC sign convention. Secondary structure is essentially a statement about which (φ, ψ) basin each residue occupies.

Predicted aligned error. Predicted Aligned Error (PAE) is an AlphaFold confidence matrix: entry (i, j) is the expected error in the position of residue j, in ångströms, when the prediction is superimposed on the true structure at residue i. Low PAE within a block of residues means that block is internally rigid and well-predicted; high PAE between two blocks means their relative placement is uncertain even if each block individually is confident.

B-factor. B-factor (Debye–Waller factor) reflects atomic displacement in the crystal lattice. It is an experimental observable (units Å²), not a prediction; low values mean the atom is pinned down, high values mean it moves or is heterogeneous across the crystal.

Secondary structure (3-state, P-SEA). Three-state secondary structure (P-SEA) collapses the eight DSSP classes into helix (a), strand (b), and coil (c). P-SEA assigns these from Cα geometry alone — distances and angles — without requiring backbone oxygens, so it works on any Cα trace.

Sequence. Primary structure: the covalent order of the twenty standard amino acids along the backbone. Two proteins with the same sequence will (almost always) fold to the same structure; two with 30% identity often share a fold but not the details.

pLDDT. pLDDT is the predicted lDDT-Cα score: AlphaFold's confidence that the local environment of each residue (all inter-atomic distances within 15 Å) is correctly placed. It is a per-residue number between 0 and 100, with higher meaning more reliable.

InterPro / GO / CATH / organism. Functional annotations link the protein to curated databases. InterPro entries identify conserved domains and families by matching the sequence against member-database signatures (Pfam, PROSITE, CDD, …). Gene Ontology (GO) terms describe molecular function, biological process, and cellular component in a controlled vocabulary. CATH places the structure in a hierarchical fold classification (Class/Architecture/Topology/Homologous-superfamily). The organism is the source species.

Contact-map, Ramachandran, and PAE plots. Three diagnostic plots accompany the record. The Cα contact map visualizes the tertiary structure as a 2D adjacency matrix (8 Å cutoff, sequence-local contacts suppressed). The Ramachandran plot shows the distribution of backbone (φ, ψ) torsions, with points in the α and β basins reflecting secondary structure content. The PAE plot shows AlphaFold's inter-residue confidence as a color matrix.

mmCIF coordinates. The mmCIF table is the protein's shape written out atom by atom. For each backbone N, Cα, C, and carbonyl O, it records an (x, y, z) coordinate triple in Å plus the residue type, chain letter, and residue number.

Radius of gyration, Cα contacts, bounding box. Three whole-structure scalars: the radius of gyration (RMS distance of Cα from centroid, in Å), the count of Cα–Cα contacts (pairs closer than 8 Å and separated by more than four residues in sequence — i.e. tertiary, not local, contacts), and the bounding-box dimensions. Together they distinguish compact globular folds from extended fibres or disordered chains.

Foldseek 3Di. The Foldseek 3Di string encodes local tertiary geometry as a 20-letter alphabet — on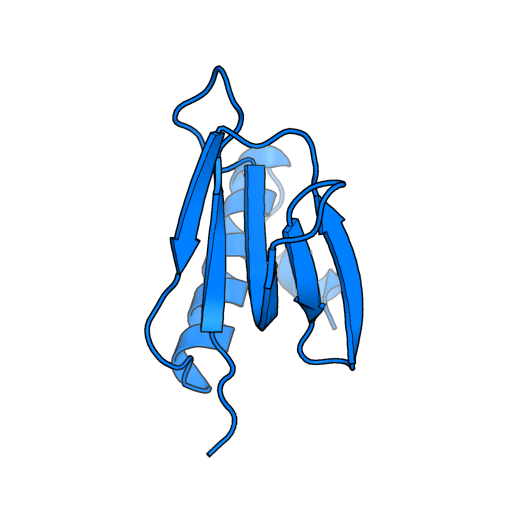e character per residue — derived from the relative positions of nearby Cα atoms. Unlike the amino-acid sequence, 3Di is a direct function of the 3D structure, so two proteins with the same fold have similar 3Di strings even at low sequence identity.

Rendered structure images. Six rendered views show the 3D structure from the faces of a cube — i.e. along ±x, ±y, ±z. Rendering representation is drawn randomly per protein from cartoon (secondary-structure ribbons), sticks (backbone bonds), or molecular surface; coloring is either N→C rainbow (blue at the N-terminus through red at the C-terminus) or one color per chain.

Nearest PDB structures. The Foldseek neighbor list gives the closest experimentally determined structures in the PDB, ranked by structural alignment. TM-score near 1 means near-identical fold; near 0.3 means only rough topology match. This is how one finds what a novel AlphaFold prediction most resembles in the solved-structure universe.

Solvent-accessible surface area. SASA measures how much of the protein is reachable by solvent. It is computed by rolling a water-sized probe over the atomic surface and summing the exposed area (Å²). Per-residue SASA distinguishes core (buried, low SASA) from surface (exposed, high SASA) residues; total SASA is a whole-molecule size measure.